Protein AF-A0A7Y2ZWW3-F1 (afdb_monomer_lite)

pLDDT: mean 96.51, std 2.94, range [79.0, 98.62]

Secondary structure (DSSP, 8-state):
---HHHHHHHHHHHHTS--HHHHHHHHHHHHHHHHTT-SSTTSHHHHTT--------

Structure (mmCIF, N/CA/C/O backbone):
data_AF-A0A7Y2ZWW3-F1
#
_entry.id   AF-A0A7Y2ZWW3-F1
#
loop_
_atom_site.group_PDB
_atom_site.id
_atom_site.type_symbol
_atom_site.label_atom_id
_atom_site.label_alt_id
_atom_site.label_comp_id
_atom_site.label_asym_id
_atom_site.label_entity_id
_atom_site.label_seq_id
_atom_site.pdbx_PDB_ins_code
_atom_site.Cartn_x
_atom_site.Cartn_y
_atom_site.Cartn_z
_atom_site.occupancy
_atom_site.B_iso_or_equiv
_atom_site.auth_seq_id
_atom_site.auth_comp_id
_atom_site.auth_asym_id
_atom_site.auth_atom_id
_atom_site.pdbx_PDB_model_num
ATOM 1 N N . MET A 1 1 ? -10.809 5.920 1.288 1.00 90.31 1 MET A N 1
ATOM 2 C CA . MET A 1 1 ? -9.486 5.713 0.669 1.00 90.31 1 MET A CA 1
ATOM 3 C C . MET A 1 1 ? -9.448 6.519 -0.617 1.00 90.31 1 MET A C 1
ATOM 5 O O . MET A 1 1 ? -10.519 6.776 -1.152 1.00 90.31 1 MET A O 1
ATOM 9 N N . GLU A 1 2 ? -8.280 6.972 -1.071 1.00 94.12 2 GLU A N 1
ATOM 10 C CA . GLU A 1 2 ? -8.153 7.507 -2.439 1.00 94.12 2 GLU A CA 1
ATOM 11 C C . GLU A 1 2 ? -8.385 6.380 -3.461 1.00 94.12 2 GLU A C 1
ATOM 13 O O . GLU A 1 2 ? -8.304 5.199 -3.110 1.00 94.12 2 GLU A O 1
ATOM 18 N N . ASP A 1 3 ? -8.703 6.730 -4.705 1.00 97.19 3 ASP A N 1
ATOM 19 C CA . ASP A 1 3 ? -8.883 5.753 -5.776 1.00 97.19 3 ASP A CA 1
ATOM 20 C C . ASP A 1 3 ? -7.544 5.143 -6.235 1.00 97.19 3 ASP A C 1
ATOM 22 O O . ASP A 1 3 ? -6.456 5.652 -5.945 1.00 97.19 3 ASP A O 1
ATOM 26 N N . PHE A 1 4 ? -7.635 4.030 -6.968 1.00 98.12 4 PHE A N 1
ATOM 27 C CA . PHE A 1 4 ? -6.476 3.267 -7.430 1.00 98.12 4 PHE A CA 1
ATOM 28 C C . PHE A 1 4 ? -5.497 4.103 -8.270 1.00 98.12 4 PHE A C 1
ATOM 30 O O . PHE A 1 4 ? -4.289 4.014 -8.053 1.00 98.12 4 PHE A O 1
ATOM 37 N N . GLU A 1 5 ? -5.992 4.933 -9.190 1.00 98.44 5 GLU A N 1
ATOM 38 C CA . GLU A 1 5 ? -5.145 5.721 -10.092 1.00 98.44 5 GLU A CA 1
ATOM 39 C C . GLU A 1 5 ? -4.378 6.803 -9.330 1.00 98.44 5 GLU A C 1
ATOM 41 O O . GLU A 1 5 ? -3.179 6.999 -9.552 1.00 98.44 5 GLU A O 1
ATOM 46 N N . THR A 1 6 ? -5.042 7.470 -8.386 1.00 98.25 6 THR A N 1
ATOM 47 C CA . THR A 1 6 ? -4.399 8.458 -7.509 1.00 98.25 6 THR A CA 1
ATOM 48 C C . THR A 1 6 ? -3.280 7.819 -6.682 1.00 98.25 6 THR A C 1
ATOM 50 O O . THR A 1 6 ? -2.158 8.338 -6.635 1.00 98.25 6 THR A O 1
ATOM 53 N N . LEU A 1 7 ? -3.544 6.656 -6.077 1.00 98.06 7 LEU A N 1
ATOM 54 C CA . LEU A 1 7 ? -2.556 5.932 -5.276 1.00 98.06 7 LEU A CA 1
ATOM 55 C C . LEU A 1 7 ? -1.383 5.411 -6.121 1.00 98.06 7 LEU A C 1
ATOM 57 O O . LEU A 1 7 ? -0.230 5.535 -5.700 1.00 98.06 7 LEU A O 1
ATOM 61 N N . LEU A 1 8 ? -1.654 4.886 -7.321 1.00 98.62 8 LEU A N 1
ATOM 62 C CA . LEU A 1 8 ? -0.631 4.390 -8.242 1.00 98.62 8 LEU A CA 1
ATOM 63 C C . LEU A 1 8 ? 0.293 5.509 -8.723 1.00 98.62 8 LEU A C 1
ATOM 65 O O . LEU A 1 8 ? 1.513 5.351 -8.694 1.00 98.62 8 LEU A O 1
ATOM 69 N N . ARG A 1 9 ? -0.261 6.671 -9.089 1.00 98.50 9 ARG A N 1
ATOM 70 C CA . ARG A 1 9 ? 0.543 7.848 -9.460 1.00 98.50 9 ARG A CA 1
ATOM 71 C C . ARG A 1 9 ? 1.415 8.324 -8.304 1.00 98.50 9 ARG A C 1
ATOM 73 O O . ARG A 1 9 ? 2.572 8.678 -8.523 1.00 98.50 9 ARG A O 1
ATOM 80 N N . GLY A 1 10 ? 0.886 8.310 -7.080 1.00 98.25 10 GLY A N 1
ATOM 81 C CA . GLY A 1 10 ? 1.658 8.618 -5.877 1.00 98.25 10 GLY A CA 1
ATOM 82 C C . GLY A 1 10 ? 2.823 7.647 -5.663 1.00 98.25 10 GLY A C 1
ATOM 83 O O . GLY A 1 10 ? 3.944 8.087 -5.411 1.00 98.25 10 GLY A O 1
ATOM 84 N N . SER A 1 11 ? 2.575 6.344 -5.828 1.00 98.19 11 SER A N 1
ATOM 85 C CA . SER A 1 11 ? 3.602 5.297 -5.741 1.00 98.19 11 SER A CA 1
ATOM 86 C C . SER A 1 11 ? 4.693 5.475 -6.804 1.00 98.19 11 SER A C 1
ATOM 88 O O . SER A 1 11 ? 5.876 5.520 -6.465 1.00 98.19 11 SER A O 1
ATOM 90 N N . ALA A 1 12 ? 4.301 5.696 -8.063 1.00 98.44 12 ALA A N 1
ATOM 91 C CA . ALA A 1 12 ? 5.226 5.953 -9.166 1.00 98.44 12 ALA A CA 1
ATOM 92 C C . ALA A 1 12 ? 6.080 7.203 -8.929 1.00 98.44 12 ALA A C 1
ATOM 94 O O . ALA A 1 12 ? 7.293 7.175 -9.127 1.00 98.44 12 ALA A O 1
ATOM 95 N N . LYS A 1 13 ? 5.471 8.289 -8.438 1.00 98.50 13 LYS A N 1
ATOM 96 C CA . LYS A 1 13 ? 6.189 9.52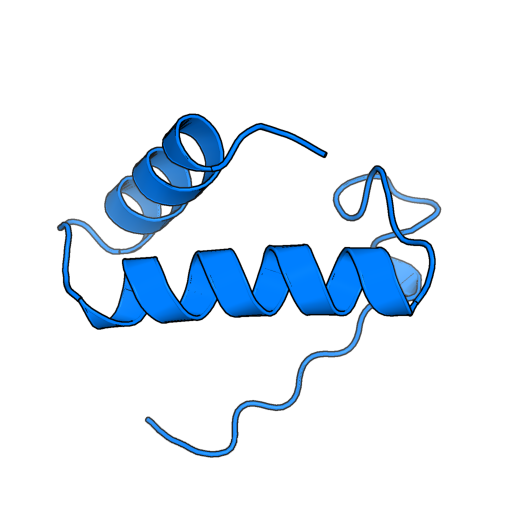3 -8.097 1.00 98.50 13 LYS A CA 1
ATOM 97 C C . LYS A 1 13 ? 7.212 9.307 -6.979 1.00 98.50 13 LYS A C 1
ATOM 99 O O . LYS A 1 13 ? 8.304 9.857 -7.064 1.00 98.50 13 LYS A O 1
ATOM 104 N N . ALA A 1 14 ? 6.874 8.528 -5.950 1.00 97.88 14 ALA A N 1
ATOM 105 C CA . ALA A 1 14 ? 7.785 8.235 -4.843 1.00 97.88 14 ALA A CA 1
ATOM 106 C C . ALA A 1 14 ? 8.965 7.343 -5.269 1.00 97.88 14 ALA A C 1
ATOM 108 O O . ALA A 1 14 ? 10.070 7.505 -4.763 1.00 97.88 14 ALA A O 1
ATOM 109 N N . HIS A 1 15 ? 8.736 6.426 -6.210 1.00 97.50 15 HIS A N 1
ATOM 110 C CA . HIS A 1 15 ? 9.759 5.514 -6.726 1.00 97.50 15 HIS A CA 1
ATOM 111 C C . HIS A 1 15 ? 10.586 6.096 -7.888 1.00 97.50 15 HIS A C 1
ATOM 113 O O . HIS A 1 15 ? 11.674 5.612 -8.181 1.00 97.50 15 HIS A O 1
ATOM 119 N N . GLY A 1 16 ? 10.072 7.120 -8.576 1.00 98.25 16 GLY A N 1
ATOM 120 C CA . GLY A 1 16 ? 10.713 7.774 -9.723 1.00 98.25 16 GLY A CA 1
ATOM 121 C C . GLY A 1 16 ? 10.332 7.201 -11.092 1.00 98.25 16 GLY A C 1
ATOM 122 O O . GLY A 1 16 ? 10.660 7.801 -12.112 1.00 98.25 16 GLY A O 1
ATOM 123 N N . HIS A 1 17 ? 9.613 6.079 -11.141 1.00 98.06 17 HIS A N 1
ATOM 124 C CA . HIS A 1 17 ? 9.047 5.515 -12.368 1.00 98.06 17 HIS A CA 1
ATOM 125 C C . HIS A 1 17 ? 7.860 4.594 -12.056 1.00 98.06 17 HIS A C 1
ATOM 127 O O . HIS A 1 17 ? 7.623 4.251 -10.895 1.00 98.06 17 HIS A O 1
ATOM 133 N N . LEU A 1 18 ? 7.123 4.204 -13.102 1.00 98.44 18 LEU A N 1
ATOM 134 C CA . LEU A 1 18 ? 6.033 3.234 -13.015 1.00 98.44 18 LEU A CA 1
ATOM 135 C C . LEU A 1 18 ? 6.546 1.818 -13.325 1.00 98.44 18 LEU A C 1
ATOM 137 O O . LEU A 1 18 ? 7.124 1.607 -14.390 1.00 98.44 18 LEU A O 1
ATOM 141 N N . CYS A 1 19 ? 6.297 0.846 -12.447 1.00 98.19 19 CYS A N 1
ATOM 142 C CA . CYS A 1 19 ? 6.631 -0.563 -12.664 1.00 98.19 19 CYS A CA 1
ATOM 143 C C . CYS A 1 19 ? 5.471 -1.503 -12.261 1.00 98.19 19 CYS A C 1
ATOM 145 O O . CYS A 1 19 ? 4.594 -1.113 -11.481 1.00 98.19 19 CYS A O 1
ATOM 147 N N . PRO A 1 20 ? 5.444 -2.760 -12.751 1.00 98.00 20 PRO A N 1
ATOM 148 C CA . PRO A 1 20 ? 4.384 -3.716 -12.414 1.00 98.00 20 PRO A CA 1
ATOM 149 C C . PRO A 1 20 ? 4.248 -3.995 -10.909 1.00 98.00 20 PRO A C 1
ATOM 151 O O . PRO A 1 20 ? 3.133 -4.178 -10.419 1.00 98.00 20 PRO A O 1
ATOM 154 N N . GLY A 1 21 ? 5.358 -3.963 -10.161 1.00 97.31 21 GLY A N 1
ATOM 155 C CA . GLY A 1 21 ? 5.358 -4.169 -8.709 1.00 97.31 21 GLY A CA 1
ATOM 156 C C . GLY A 1 21 ? 4.496 -3.148 -7.960 1.00 97.31 21 GLY A C 1
ATOM 157 O O . GLY A 1 21 ? 3.800 -3.502 -7.014 1.00 97.31 21 GLY A O 1
ATOM 158 N N . GLN A 1 22 ? 4.434 -1.902 -8.434 1.00 98.19 22 GLN A N 1
ATOM 159 C CA . GLN A 1 22 ? 3.593 -0.866 -7.826 1.00 98.19 22 GLN A CA 1
ATOM 160 C C . GLN A 1 22 ? 2.105 -1.114 -8.054 1.00 98.19 22 GLN A C 1
ATOM 162 O O . GLN A 1 22 ? 1.301 -0.873 -7.157 1.00 98.19 22 GLN A O 1
ATOM 167 N N . VAL A 1 23 ? 1.726 -1.624 -9.230 1.00 98.50 23 VAL A N 1
ATOM 168 C CA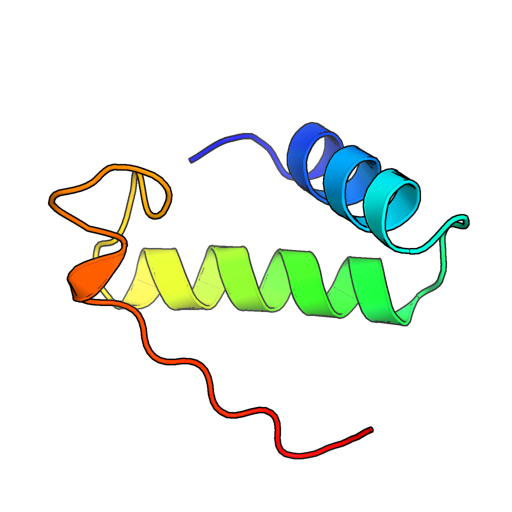 . VAL A 1 23 ? 0.332 -1.990 -9.525 1.00 98.50 23 VAL A CA 1
ATOM 169 C C . VAL A 1 23 ? -0.145 -3.053 -8.538 1.00 98.50 23 VAL A C 1
ATOM 171 O O . VAL A 1 23 ? -1.224 -2.917 -7.957 1.00 98.50 23 VAL A O 1
ATOM 174 N N . VAL A 1 24 ? 0.676 -4.083 -8.319 1.00 98.06 24 VAL A N 1
ATOM 175 C CA . VAL A 1 24 ? 0.386 -5.152 -7.356 1.00 98.06 24 VAL A CA 1
ATOM 176 C C . VAL A 1 24 ? 0.384 -4.598 -5.931 1.00 98.06 24 VAL A C 1
ATOM 178 O O . VAL A 1 24 ? -0.607 -4.753 -5.221 1.00 98.06 24 VAL A O 1
ATOM 181 N N . GLY A 1 25 ? 1.434 -3.876 -5.534 1.00 97.62 25 GLY A N 1
ATOM 182 C CA . GLY A 1 25 ? 1.583 -3.302 -4.196 1.00 97.62 25 GLY A CA 1
ATOM 183 C C . GLY A 1 25 ? 0.435 -2.376 -3.797 1.00 97.62 25 GLY A C 1
ATOM 184 O O . GLY A 1 25 ? -0.112 -2.514 -2.704 1.00 97.62 25 GLY A O 1
ATOM 185 N N . VAL A 1 26 ? -0.003 -1.482 -4.690 1.00 98.19 26 VAL A N 1
ATOM 186 C CA . VAL A 1 26 ? -1.139 -0.582 -4.429 1.00 98.19 26 VAL A CA 1
ATOM 187 C C . VAL A 1 26 ? -2.431 -1.376 -4.254 1.00 98.19 26 VAL A C 1
ATOM 189 O O . VAL A 1 26 ? -3.164 -1.130 -3.298 1.00 98.19 26 VAL A O 1
ATOM 192 N N . ARG A 1 27 ? -2.703 -2.366 -5.115 1.00 98.44 27 ARG A N 1
ATOM 193 C CA . ARG A 1 27 ? -3.899 -3.216 -4.979 1.00 98.44 27 ARG A CA 1
ATOM 194 C C . ARG A 1 27 ? -3.894 -4.005 -3.673 1.00 98.44 27 ARG A C 1
ATOM 196 O O . ARG A 1 27 ? -4.918 -4.041 -2.994 1.00 98.44 27 ARG A O 1
ATOM 203 N N . MET A 1 28 ? -2.752 -4.585 -3.301 1.00 98.12 28 MET A N 1
ATOM 204 C CA . MET A 1 28 ? -2.603 -5.306 -2.035 1.00 98.12 28 MET A CA 1
ATOM 205 C C . MET A 1 28 ? -2.796 -4.381 -0.832 1.00 98.12 28 MET A C 1
ATOM 207 O O . MET A 1 28 ? -3.525 -4.734 0.089 1.00 98.12 28 MET A O 1
ATOM 211 N N . ALA A 1 29 ? -2.216 -3.177 -0.852 1.00 97.25 29 ALA A N 1
ATOM 212 C CA . ALA A 1 29 ? -2.379 -2.205 0.227 1.00 97.25 29 ALA A CA 1
ATOM 213 C C . ALA A 1 29 ? -3.840 -1.748 0.380 1.00 97.25 29 ALA A C 1
ATOM 215 O O . ALA A 1 29 ? -4.343 -1.674 1.503 1.00 97.25 29 ALA A O 1
ATOM 216 N N . MET A 1 30 ? -4.533 -1.479 -0.735 1.00 97.50 30 MET A N 1
ATOM 217 C CA . MET A 1 30 ? -5.954 -1.116 -0.729 1.00 97.50 30 MET A CA 1
ATOM 218 C C . MET A 1 30 ? -6.817 -2.243 -0.153 1.00 97.50 30 MET A C 1
ATOM 220 O O . MET A 1 30 ? -7.630 -1.997 0.740 1.00 97.50 30 MET A O 1
ATOM 224 N N . LEU A 1 31 ? -6.613 -3.476 -0.629 1.00 97.75 31 LEU A N 1
ATOM 225 C CA . LEU A 1 31 ? -7.343 -4.648 -0.151 1.00 97.75 31 LEU A CA 1
ATOM 226 C C . LEU A 1 31 ? -7.062 -4.915 1.332 1.00 97.75 31 LEU A C 1
ATOM 228 O O . LEU A 1 31 ? -7.999 -5.076 2.107 1.00 97.75 31 LEU A O 1
ATOM 232 N N . GLY A 1 32 ? -5.792 -4.907 1.740 1.00 97.19 32 GLY A N 1
ATOM 233 C CA . GLY A 1 32 ? -5.386 -5.134 3.124 1.00 97.19 32 GLY A CA 1
ATOM 234 C C . GLY A 1 32 ? -6.022 -4.127 4.077 1.00 97.19 32 GLY A C 1
ATOM 235 O O . GLY A 1 32 ? -6.642 -4.527 5.056 1.00 97.19 32 GLY A O 1
ATOM 236 N N . CYS A 1 33 ? -5.960 -2.832 3.748 1.00 97.38 33 CYS A N 1
ATOM 237 C CA . CYS A 1 33 ? -6.607 -1.785 4.539 1.00 97.38 33 CYS A CA 1
ATOM 238 C C . CYS A 1 33 ? -8.130 -1.969 4.617 1.00 97.38 33 CYS A C 1
ATOM 240 O O . CYS A 1 33 ? -8.700 -1.789 5.690 1.00 97.38 33 CYS A O 1
ATOM 242 N N . HIS A 1 34 ? -8.785 -2.352 3.516 1.00 96.75 34 HIS A N 1
ATOM 243 C CA . HIS A 1 34 ? -10.222 -2.630 3.512 1.00 96.75 34 HIS A CA 1
ATOM 244 C C . HIS A 1 34 ? -10.585 -3.804 4.435 1.00 96.75 34 HIS A C 1
ATOM 246 O O . HIS A 1 34 ? -11.492 -3.676 5.255 1.00 96.75 34 HIS A O 1
ATOM 252 N N . LEU A 1 35 ? -9.837 -4.912 4.364 1.00 97.69 35 LEU A N 1
ATOM 253 C CA . LEU A 1 35 ? -10.081 -6.117 5.167 1.00 97.69 35 LEU A CA 1
ATOM 254 C C . LEU A 1 35 ? -9.976 -5.876 6.681 1.00 97.69 35 LEU A C 1
ATOM 256 O O . LEU A 1 35 ? -10.644 -6.562 7.450 1.00 97.69 35 LEU A O 1
ATOM 260 N N . ILE A 1 36 ? -9.169 -4.903 7.112 1.00 96.44 36 ILE A N 1
ATOM 261 C CA . ILE A 1 36 ? -8.979 -4.563 8.534 1.00 96.44 36 ILE A CA 1
ATOM 262 C C . ILE A 1 36 ? -9.698 -3.267 8.961 1.00 96.44 36 ILE A C 1
ATOM 264 O O . ILE A 1 36 ? -9.480 -2.776 10.068 1.00 96.44 36 ILE A O 1
ATOM 268 N N . GLY A 1 37 ? -10.551 -2.696 8.101 1.00 96.38 37 GLY A N 1
ATOM 269 C CA . GLY A 1 37 ? -11.380 -1.527 8.428 1.00 96.38 37 GLY A CA 1
ATOM 270 C C . GLY A 1 37 ? -10.638 -0.182 8.486 1.00 96.38 37 GLY A C 1
ATOM 271 O O . GLY A 1 37 ? -11.002 0.698 9.270 1.00 96.38 37 GLY A O 1
ATOM 272 N N . LEU A 1 38 ? -9.583 0.003 7.685 1.00 97.06 38 LEU A N 1
ATOM 273 C CA . LEU A 1 38 ? -8.848 1.268 7.563 1.00 97.06 38 LEU A CA 1
ATOM 274 C C . LEU A 1 38 ? -9.233 2.031 6.284 1.00 97.06 38 LEU A C 1
ATOM 276 O O . LEU A 1 38 ? -8.569 1.941 5.253 1.00 97.06 38 LEU A O 1
ATOM 280 N N . ASP A 1 39 ? -10.277 2.858 6.360 1.00 94.50 39 ASP A N 1
ATOM 281 C CA . ASP A 1 39 ? -10.757 3.640 5.207 1.00 94.50 39 ASP A CA 1
ATOM 282 C C . ASP A 1 39 ? -9.946 4.915 4.921 1.00 94.50 39 ASP A C 1
ATOM 284 O O . ASP A 1 39 ? -9.968 5.447 3.805 1.00 94.50 39 ASP A O 1
ATOM 288 N N . LYS A 1 40 ? -9.236 5.446 5.920 1.00 95.62 40 LYS A N 1
ATOM 289 C CA . LYS A 1 40 ? -8.391 6.647 5.832 1.00 95.62 40 LYS A CA 1
ATOM 290 C C . LYS A 1 40 ? -7.021 6.369 6.471 1.00 95.62 40 LYS A C 1
ATOM 292 O O . LYS A 1 40 ? -6.636 7.068 7.418 1.00 95.62 40 LYS A O 1
ATOM 297 N N . PRO A 1 41 ? -6.259 5.387 5.948 1.00 95.44 41 PRO A N 1
ATOM 298 C CA . PRO A 1 41 ? -5.078 4.844 6.620 1.00 95.44 41 PRO A CA 1
ATOM 299 C C . PRO A 1 41 ? -3.975 5.885 6.851 1.00 95.44 41 PRO A C 1
ATOM 301 O O . PRO A 1 41 ? -3.176 5.728 7.761 1.00 95.44 41 PRO A O 1
ATOM 304 N N . ARG A 1 42 ? -3.958 6.987 6.085 1.00 93.56 42 ARG A N 1
ATOM 305 C CA . ARG A 1 42 ? -2.997 8.098 6.231 1.00 93.56 42 ARG A CA 1
ATOM 306 C C . ARG A 1 42 ? -3.304 9.066 7.386 1.00 93.56 42 ARG A C 1
ATOM 308 O O . ARG A 1 42 ? -2.493 9.938 7.676 1.00 93.56 42 ARG A O 1
ATOM 315 N N . THR A 1 43 ? -4.468 8.972 8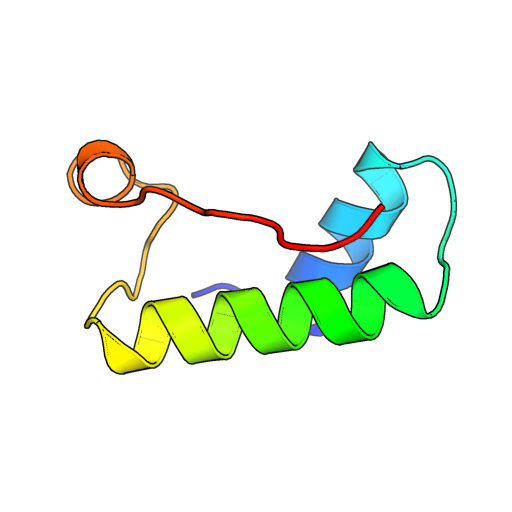.030 1.00 96.12 43 THR A N 1
ATOM 316 C CA . THR A 1 43 ? -4.843 9.877 9.133 1.00 96.12 43 THR A CA 1
ATOM 317 C C . THR A 1 43 ? -4.188 9.459 10.447 1.00 96.12 43 THR A C 1
ATOM 319 O O . THR A 1 43 ? -4.015 8.269 10.698 1.00 96.12 43 THR A O 1
ATOM 322 N N . LEU A 1 44 ? -3.881 10.422 11.326 1.00 95.75 44 LEU A N 1
ATOM 323 C CA . LEU A 1 44 ? -3.238 10.158 12.624 1.00 95.75 44 LEU A CA 1
ATOM 324 C C . LEU A 1 44 ? -3.898 9.038 13.460 1.00 95.75 44 LEU A C 1
ATOM 326 O O . LEU A 1 44 ? -3.156 8.234 14.027 1.00 95.75 44 LEU A O 1
ATOM 330 N N . PRO A 1 45 ? -5.242 8.920 13.538 1.00 95.25 45 PRO A N 1
ATOM 331 C CA . PRO A 1 45 ? -5.879 7.851 14.312 1.00 95.25 45 PRO A CA 1
ATOM 332 C C . PRO A 1 45 ? -5.717 6.446 13.715 1.00 95.25 45 PRO A C 1
ATOM 334 O O . PRO A 1 45 ? -5.837 5.462 14.443 1.00 95.25 45 PRO A O 1
ATOM 337 N N . GLN A 1 46 ? -5.497 6.337 12.401 1.00 96.62 46 GLN A N 1
ATOM 338 C CA . GLN A 1 46 ? -5.450 5.057 11.686 1.00 96.62 46 GLN A CA 1
ATOM 339 C C . GLN A 1 46 ? -4.030 4.632 11.316 1.00 96.62 46 GLN A C 1
ATOM 341 O O . GLN A 1 46 ? -3.720 3.451 11.430 1.00 96.62 46 GLN A O 1
ATOM 346 N N . ILE A 1 47 ? -3.146 5.569 10.967 1.00 95.94 47 ILE A N 1
ATOM 347 C CA . ILE A 1 47 ? -1.768 5.252 10.566 1.00 95.94 47 ILE A CA 1
ATOM 348 C C . ILE A 1 47 ? -1.002 4.528 11.679 1.00 95.94 47 ILE A C 1
ATOM 350 O O . ILE A 1 47 ? -0.227 3.621 11.412 1.00 95.94 47 ILE A O 1
ATOM 354 N N . LYS A 1 48 ? -1.289 4.854 12.948 1.00 95.81 48 LYS A N 1
ATOM 355 C CA . LYS A 1 48 ? -0.690 4.194 14.120 1.00 95.81 48 LYS A CA 1
ATOM 356 C C . LYS A 1 48 ? -1.166 2.752 14.340 1.00 95.81 48 LYS A C 1
ATOM 358 O O . LYS A 1 48 ? -0.625 2.072 15.203 1.00 95.81 48 LYS A O 1
ATOM 363 N N . LYS A 1 49 ? -2.188 2.301 13.607 1.00 95.50 49 LYS A N 1
ATOM 364 C CA . LYS A 1 49 ? -2.727 0.933 13.660 1.00 95.50 49 LYS A CA 1
ATOM 365 C C . LYS A 1 49 ? -2.192 0.051 12.528 1.00 95.50 49 LYS A C 1
ATOM 367 O O . LYS A 1 49 ? -2.561 -1.115 12.460 1.00 95.50 49 LYS A O 1
ATOM 372 N N . LEU A 1 50 ? -1.379 0.607 11.626 1.00 95.25 50 LEU A N 1
ATOM 373 C CA . LEU A 1 50 ? -0.896 -0.078 10.434 1.00 95.25 50 LEU A CA 1
ATOM 374 C C . LEU A 1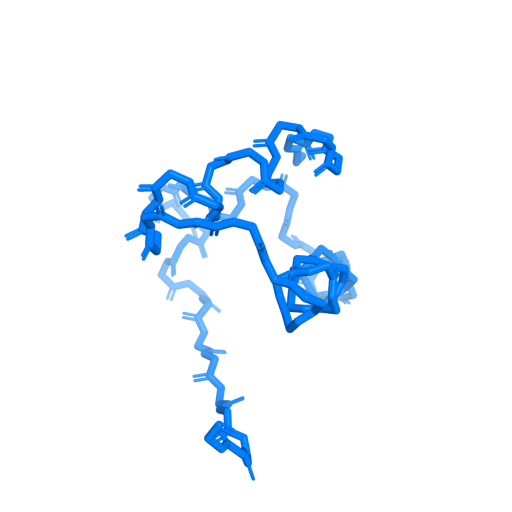 50 ? 0.563 -0.507 10.619 1.00 95.25 50 LEU A C 1
ATOM 376 O O . LEU A 1 50 ? 1.451 0.331 10.759 1.00 95.25 50 LEU A O 1
ATOM 380 N N . ILE A 1 51 ? 0.799 -1.816 10.572 1.00 95.62 51 ILE A N 1
ATOM 381 C CA . ILE A 1 51 ? 2.124 -2.430 10.443 1.00 95.62 51 ILE A CA 1
ATOM 382 C C . ILE A 1 51 ? 2.084 -3.275 9.171 1.00 95.62 51 ILE A C 1
ATOM 384 O O . ILE A 1 51 ? 1.117 -4.002 8.948 1.00 95.62 51 ILE A O 1
ATOM 388 N N . VAL A 1 52 ? 3.107 -3.153 8.328 1.00 95.31 52 VAL A N 1
ATOM 389 C CA . VAL A 1 52 ? 3.215 -3.888 7.063 1.00 95.31 52 VAL A CA 1
ATOM 390 C C . VAL A 1 52 ? 4.468 -4.749 7.114 1.00 95.31 52 VAL A C 1
ATOM 392 O O . VAL A 1 52 ? 5.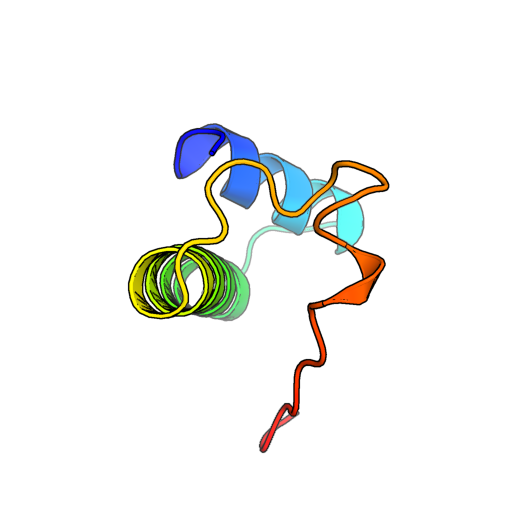550 -4.242 7.401 1.00 95.31 52 VAL A O 1
ATOM 395 N N . TYR A 1 53 ? 4.311 -6.035 6.817 1.00 96.25 53 TYR A N 1
ATOM 396 C CA . TYR A 1 53 ? 5.411 -6.967 6.596 1.00 96.25 53 TYR A CA 1
ATOM 397 C C . TYR A 1 53 ? 5.491 -7.246 5.096 1.00 96.25 53 TYR A C 1
ATOM 399 O O . TYR A 1 53 ? 4.465 -7.495 4.464 1.00 96.25 53 TYR A O 1
ATOM 407 N N . VAL A 1 54 ? 6.691 -7.159 4.525 1.00 95.62 54 VAL A N 1
ATOM 408 C CA . VAL A 1 54 ? 6.945 -7.465 3.113 1.00 95.62 54 VAL A CA 1
ATOM 409 C C . VAL A 1 54 ? 7.844 -8.693 3.072 1.00 95.62 54 VAL A C 1
ATOM 411 O O . VAL A 1 54 ? 8.906 -8.702 3.687 1.00 95.62 54 VAL A O 1
ATOM 414 N N . GLU A 1 55 ? 7.385 -9.742 2.398 1.00 96.69 55 GLU A N 1
ATOM 415 C CA . GLU A 1 55 ? 8.034 -11.064 2.387 1.00 96.69 55 GLU A CA 1
ATOM 416 C C .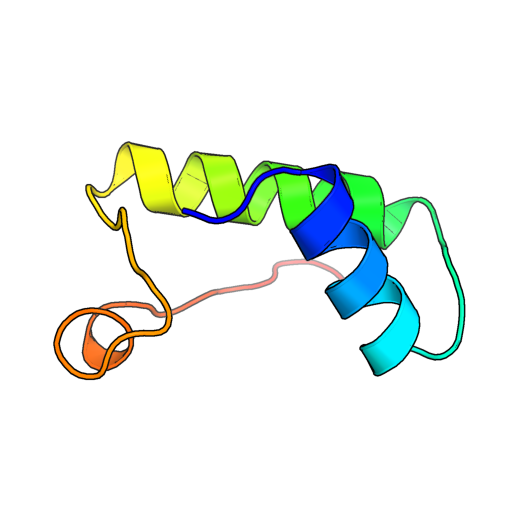 GLU A 1 55 ? 8.913 -11.291 1.144 1.00 96.69 55 GLU A C 1
ATOM 418 O O . GLU A 1 55 ? 9.385 -12.398 0.898 1.00 96.69 55 GLU A O 1
ATOM 423 N N . MET A 1 56 ? 9.117 -10.247 0.342 1.00 90.00 56 MET A N 1
ATOM 424 C CA . MET A 1 56 ? 9.911 -10.254 -0.885 1.00 90.00 56 MET A CA 1
ATOM 425 C C . MET A 1 56 ? 10.573 -8.888 -1.095 1.00 90.00 56 MET A C 1
ATOM 427 O O . MET A 1 56 ? 10.132 -7.903 -0.501 1.00 90.00 56 MET A O 1
ATOM 431 N N . ASP A 1 57 ? 11.613 -8.855 -1.926 1.00 79.00 57 ASP A N 1
ATOM 432 C CA . ASP A 1 57 ? 12.262 -7.624 -2.404 1.00 79.00 57 ASP A CA 1
ATOM 433 C C . ASP A 1 57 ? 11.639 -7.177 -3.737 1.00 79.00 57 ASP A C 1
ATOM 435 O O . ASP A 1 57 ? 11.514 -8.043 -4.639 1.00 79.00 57 ASP A O 1
#

Foldseek 3Di:
DDDLVVQQVVVQVVVVHHDPVSSVVSVCVVVVCVVVVNPPCVDPVRVVVDDDDDPDD

Radius of gyration: 11.64 Å; chains: 1; bounding box: 24×21×27 Å

Sequence (57 aa):
MEDFETLLRGSAKAHGHLCPGQVVGVRMAMLGCHLIGLDKPRTLPQIKKLIVYVEMD